Protein AF-A0A379GI94-F1 (afdb_monomer)

Nearest PDB structures (foldseek):
  1u2w-assembly2_D  TM=7.176E-01  e=4.392E-02  Staphylococcus aureus
  3f72-assembly2_D  TM=7.168E-01  e=1.326E-01  Staphylococcus aureus
  3e6m-assembly3_F  TM=5.952E-01  e=9.449E-01  Ruegeria pomeroyi
  3e6m-assembly3_E  TM=6.388E-01  e=1.284E+00  Ruegeria pomeroyi
  3e6m-assembly2_C  TM=6.132E-01  e=1.284E+00  Ruegeria pomeroyi

Foldseek 3Di:
DDPVVVVVVVVVVVVVVVVLVCQLPVDQLSVQLVVVVVVVDDDDLCNSCVSSVHDSVVSVVSVVSNVD

Solvent-accessible surface area (backbone atoms only — not comparable to full-atom values): 3903 Å² total; per-residue (Å²): 136,67,75,68,64,57,51,58,56,51,46,55,48,52,55,48,50,52,49,50,54,48,64,41,47,75,41,73,49,44,44,41,40,50,57,56,49,72,71,72,57,94,75,52,58,60,59,41,7,63,73,36,75,51,52,44,73,57,38,52,56,48,51,60,48,64,75,109

pLDDT: mean 86.77, std 15.47, range [47.91, 97.38]

Organism: Proteus mirabilis (NCBI:txid584)

Structure (mmCIF, N/CA/C/O backbone):
data_AF-A0A379GI94-F1
#
_entry.id   AF-A0A379GI94-F1
#
loop_
_atom_site.group_PDB
_atom_site.id
_atom_site.type_symbol
_atom_site.label_atom_id
_atom_site.label_alt_id
_atom_site.label_comp_id
_atom_site.label_asym_id
_atom_site.label_entity_id
_atom_site.label_seq_id
_atom_site.pdbx_PDB_ins_code
_atom_site.Cartn_x
_atom_site.Cartn_y
_atom_site.Cartn_z
_atom_site.occupancy
_atom_site.B_iso_or_equiv
_atom_site.auth_seq_id
_atom_site.auth_comp_id
_atom_site.auth_asym_id
_atom_site.auth_atom_id
_atom_site.pdbx_PDB_model_num
ATOM 1 N N . MET A 1 1 ? -19.926 31.431 -27.331 1.00 49.59 1 MET A N 1
ATOM 2 C CA . MET A 1 1 ? -19.558 30.306 -26.447 1.00 49.59 1 MET A CA 1
ATOM 3 C C . MET A 1 1 ? -18.685 29.365 -27.268 1.00 49.59 1 MET A C 1
ATOM 5 O O . MET A 1 1 ? -19.217 28.651 -28.106 1.00 49.59 1 MET A O 1
ATOM 9 N N . ASN A 1 2 ? -17.355 29.459 -27.164 1.00 47.91 2 ASN A N 1
ATOM 10 C CA . ASN A 1 2 ? -16.466 28.665 -28.020 1.00 47.91 2 ASN A CA 1
ATOM 11 C C . ASN A 1 2 ? -16.154 27.325 -27.353 1.00 47.91 2 ASN A C 1
ATOM 13 O O . ASN A 1 2 ? -15.390 27.274 -26.391 1.00 47.91 2 ASN A O 1
ATOM 17 N N . ASN A 1 3 ? -16.698 26.252 -27.932 1.00 55.75 3 ASN A N 1
ATOM 18 C CA . ASN A 1 3 ? -16.503 24.847 -27.544 1.00 55.75 3 ASN A CA 1
ATOM 19 C C . ASN A 1 3 ? -15.031 24.372 -27.583 1.00 55.75 3 ASN A C 1
ATOM 21 O O . ASN A 1 3 ? -14.730 23.248 -27.199 1.00 55.75 3 ASN A O 1
ATOM 25 N N . TYR A 1 4 ? -14.108 25.223 -28.043 1.00 52.03 4 TYR A N 1
ATOM 26 C CA . TYR A 1 4 ? -12.669 24.964 -28.050 1.00 52.03 4 TYR A CA 1
ATOM 27 C C . TYR A 1 4 ? -11.997 25.241 -26.701 1.00 52.03 4 TYR A C 1
ATOM 29 O O . TYR A 1 4 ? -10.975 24.632 -26.419 1.00 52.03 4 TYR A O 1
ATOM 37 N N . LYS A 1 5 ? -12.559 26.128 -25.861 1.00 50.03 5 LYS A N 1
ATOM 38 C CA . LYS A 1 5 ? -11.958 26.482 -24.562 1.00 50.03 5 LYS A CA 1
ATOM 39 C C . LYS A 1 5 ? -12.239 25.429 -23.484 1.00 50.03 5 LYS A C 1
ATOM 41 O O . LYS A 1 5 ? -11.414 25.217 -22.612 1.00 50.03 5 LYS A O 1
ATOM 46 N N . THR A 1 6 ? -13.370 24.731 -23.587 1.00 54.12 6 THR A N 1
ATOM 47 C CA . THR A 1 6 ? -13.741 23.632 -22.686 1.00 54.12 6 THR A CA 1
ATOM 48 C C . THR A 1 6 ? -12.997 22.336 -23.006 1.00 54.12 6 THR A C 1
ATOM 50 O O . THR A 1 6 ? -12.637 21.614 -22.089 1.00 54.12 6 THR A O 1
ATOM 53 N N . LYS A 1 7 ? -12.705 22.031 -24.276 1.00 52.31 7 LYS A N 1
ATOM 54 C CA . LYS A 1 7 ? -12.046 20.764 -24.635 1.00 52.31 7 LYS A CA 1
ATOM 55 C C . LYS A 1 7 ? -10.592 20.672 -24.150 1.00 52.31 7 LYS A C 1
ATOM 57 O O . LYS A 1 7 ? -10.196 19.628 -23.660 1.00 52.31 7 LYS A O 1
ATOM 62 N N . THR A 1 8 ? -9.810 21.748 -24.229 1.00 54.81 8 THR A N 1
ATOM 63 C CA . THR A 1 8 ? -8.408 21.764 -23.764 1.00 54.81 8 THR A CA 1
ATOM 64 C C . THR A 1 8 ? -8.266 21.798 -22.242 1.00 54.81 8 THR A C 1
ATOM 66 O O . THR A 1 8 ? -7.313 21.240 -21.715 1.00 54.81 8 THR A O 1
ATOM 69 N N . GLU A 1 9 ? -9.210 22.413 -21.529 1.00 57.16 9 GLU A N 1
ATOM 70 C CA . GLU A 1 9 ? -9.208 22.486 -20.060 1.00 57.16 9 GLU A CA 1
ATOM 71 C C . GLU A 1 9 ? -9.688 21.161 -19.425 1.00 57.16 9 GLU A C 1
ATOM 73 O O . GLU A 1 9 ? -9.140 20.716 -18.418 1.00 57.16 9 GLU A O 1
ATOM 78 N N . TYR A 1 10 ? -10.645 20.471 -20.062 1.00 57.00 10 TYR A N 1
ATOM 79 C CA . TYR A 1 10 ? -11.041 19.105 -19.687 1.00 57.00 10 TYR A CA 1
ATOM 80 C C . TYR A 1 10 ? -10.002 18.057 -20.096 1.00 57.00 10 TYR A C 1
ATOM 82 O O . TYR A 1 10 ? -9.760 17.132 -19.327 1.00 57.00 10 TYR A O 1
ATOM 90 N N . GLU A 1 11 ? -9.368 18.242 -21.260 1.00 57.19 11 GLU A N 1
ATOM 91 C CA . GLU A 1 11 ? -8.153 17.533 -21.685 1.00 57.19 11 GLU A CA 1
ATOM 92 C C . GLU A 1 11 ? -7.167 17.410 -20.526 1.00 57.19 11 GLU A C 1
ATOM 94 O O . GLU A 1 11 ? -6.979 16.369 -19.887 1.00 57.19 11 GLU A O 1
ATOM 99 N N . HIS A 1 12 ? -6.659 18.589 -20.169 1.00 66.19 12 HIS A N 1
ATOM 100 C CA . HIS A 1 12 ? -5.570 18.752 -19.222 1.00 66.19 12 HIS A CA 1
ATOM 101 C C . HIS A 1 12 ? -5.911 18.242 -17.819 1.00 66.19 12 HIS A C 1
ATOM 103 O O . HIS A 1 12 ? -5.012 17.868 -17.068 1.00 66.19 12 HIS A O 1
ATOM 109 N N . THR A 1 13 ? -7.193 18.213 -17.439 1.00 84.50 13 THR A N 1
ATOM 110 C CA . THR A 1 13 ? -7.636 17.681 -16.142 1.00 84.50 13 THR A CA 1
ATOM 111 C C . THR A 1 13 ? -7.779 16.162 -16.152 1.00 84.50 13 THR A C 1
ATOM 113 O O . THR A 1 13 ? -7.363 15.535 -15.179 1.00 84.50 13 THR A O 1
ATOM 116 N N . LEU A 1 14 ? -8.285 15.549 -17.230 1.00 88.88 14 LEU A N 1
ATOM 117 C CA . LEU A 1 14 ? -8.347 14.089 -17.341 1.00 88.88 14 LEU A CA 1
ATOM 118 C C . LEU A 1 14 ? -6.945 13.487 -17.446 1.00 88.88 14 LEU A C 1
ATOM 120 O O . LEU A 1 14 ? -6.625 12.544 -16.727 1.00 88.88 14 LEU A O 1
ATOM 124 N N . GLU A 1 15 ? -6.092 14.058 -18.291 1.00 89.56 15 GLU A N 1
ATOM 125 C CA . GLU A 1 15 ? -4.702 13.623 -18.449 1.00 89.56 15 GLU A CA 1
ATOM 126 C C . GLU A 1 15 ? -3.927 13.775 -17.134 1.00 89.56 15 GLU A C 1
ATOM 128 O O . GLU A 1 15 ? -3.202 12.862 -16.740 1.00 89.56 15 GLU A O 1
ATOM 133 N N . SER A 1 16 ? -4.142 14.877 -16.401 1.00 90.12 16 SER A N 1
ATOM 134 C CA . SER A 1 16 ? -3.548 15.077 -15.071 1.00 90.12 16 SER A CA 1
ATOM 135 C C . SER A 1 16 ? -4.089 14.094 -14.032 1.00 90.12 16 SER A C 1
ATOM 137 O O . SER A 1 16 ? -3.318 13.597 -13.217 1.00 90.12 16 SER A O 1
ATOM 139 N N . ALA A 1 17 ? -5.385 13.772 -14.061 1.00 90.88 17 ALA A N 1
ATOM 140 C CA . ALA A 1 17 ? -5.978 12.785 -13.162 1.00 90.88 17 ALA A CA 1
ATOM 141 C C . ALA A 1 17 ? -5.424 11.378 -13.431 1.00 90.88 17 ALA A C 1
ATOM 143 O O . ALA A 1 17 ? -5.025 10.678 -12.501 1.00 90.88 17 ALA A O 1
ATOM 144 N N . ILE A 1 18 ? -5.330 10.982 -14.703 1.00 92.62 18 ILE A N 1
ATOM 145 C CA . ILE A 1 18 ? -4.711 9.716 -15.108 1.00 92.62 18 ILE A CA 1
ATOM 146 C C . ILE A 1 18 ? -3.235 9.695 -14.697 1.00 92.62 18 ILE A C 1
ATOM 148 O O . ILE A 1 18 ? -2.768 8.689 -14.163 1.00 92.62 18 ILE A O 1
ATOM 152 N N . ALA A 1 19 ? -2.504 10.796 -14.887 1.00 92.69 19 ALA A N 1
ATOM 153 C CA . ALA A 1 19 ? -1.113 10.906 -14.463 1.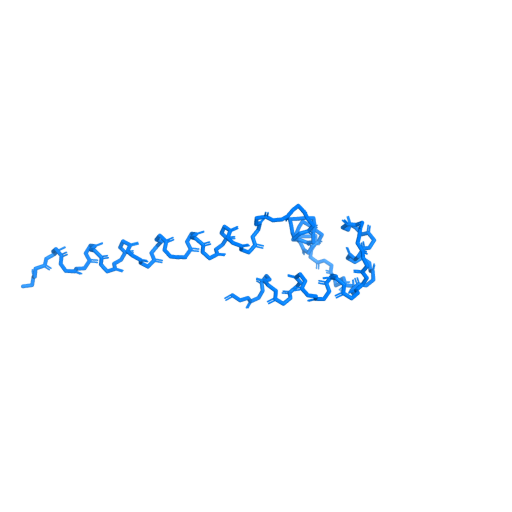00 92.69 19 ALA A CA 1
ATOM 154 C C . ALA A 1 19 ? -0.959 10.790 -12.938 1.00 92.69 19 ALA A C 1
ATOM 156 O O . ALA A 1 19 ? -0.046 10.105 -12.479 1.00 92.69 19 ALA A O 1
ATOM 157 N N . ALA A 1 20 ? -1.859 11.394 -12.155 1.00 91.69 20 ALA A N 1
ATOM 158 C C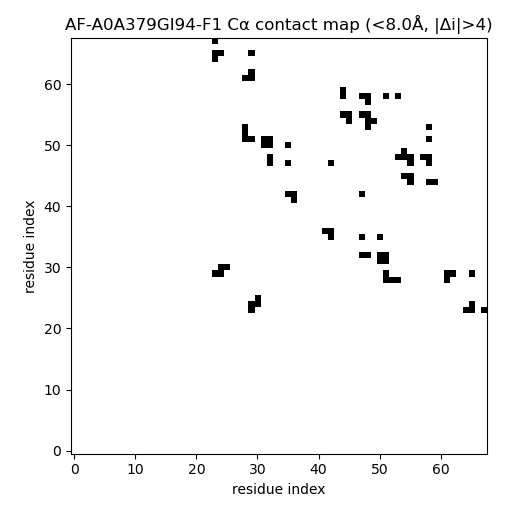A . ALA A 1 20 ? -1.870 11.288 -10.696 1.00 91.69 20 ALA A CA 1
ATOM 159 C C . ALA A 1 20 ? -2.115 9.843 -10.238 1.00 91.69 20 ALA A C 1
ATOM 161 O O . ALA A 1 20 ? -1.339 9.310 -9.446 1.00 91.69 20 ALA A O 1
ATOM 162 N N . VAL A 1 21 ? -3.117 9.167 -10.813 1.00 93.19 21 VAL A N 1
ATOM 163 C CA . VAL A 1 21 ? -3.371 7.739 -10.555 1.00 93.19 21 VAL A CA 1
ATOM 164 C C . VAL A 1 21 ? -2.152 6.900 -10.936 1.00 93.19 21 VAL A C 1
ATOM 166 O O . VAL A 1 21 ? -1.695 6.079 -10.143 1.00 93.19 21 VAL A O 1
ATOM 169 N N . GLY A 1 22 ? -1.582 7.136 -12.121 1.00 94.44 22 GLY A N 1
ATOM 170 C CA . GLY A 1 22 ? -0.379 6.457 -12.594 1.00 94.44 22 GLY A CA 1
ATOM 171 C C . GLY A 1 22 ? 0.794 6.625 -11.629 1.00 94.44 22 GLY A C 1
ATOM 172 O O . GLY A 1 22 ? 1.413 5.639 -11.231 1.00 94.44 22 GLY A O 1
ATOM 173 N N . ALA A 1 23 ? 1.062 7.851 -11.178 1.00 93.94 23 ALA A N 1
ATOM 174 C CA . ALA A 1 23 ? 2.099 8.141 -10.194 1.00 93.94 23 ALA A CA 1
ATOM 175 C C . ALA A 1 23 ? 1.839 7.416 -8.860 1.00 93.94 23 ALA A C 1
ATOM 177 O O . ALA A 1 23 ? 2.749 6.790 -8.300 1.00 93.94 23 ALA A O 1
ATOM 178 N N . ALA A 1 24 ? 0.590 7.419 -8.389 1.00 94.00 24 ALA A N 1
ATOM 179 C CA . ALA A 1 24 ? 0.179 6.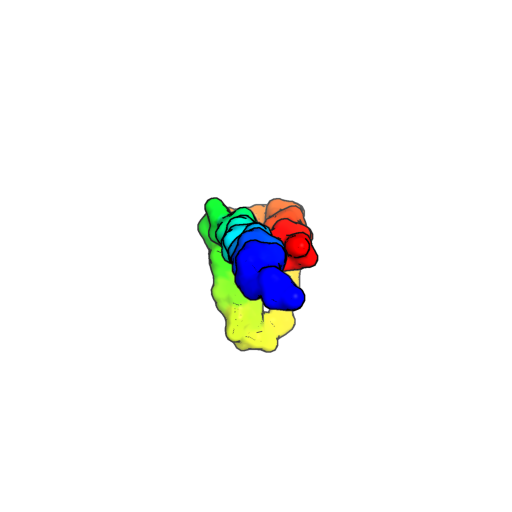738 -7.168 1.00 94.00 24 ALA A CA 1
ATOM 180 C C . ALA A 1 24 ? 0.361 5.210 -7.241 1.00 94.00 24 ALA A C 1
ATOM 182 O O . ALA A 1 24 ? 0.645 4.600 -6.214 1.00 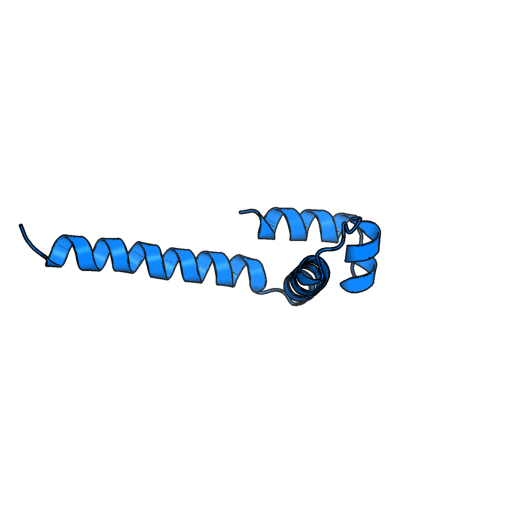94.00 24 ALA A O 1
ATOM 183 N N . ILE A 1 25 ? 0.310 4.578 -8.421 1.00 95.19 25 ILE A N 1
ATOM 184 C CA . ILE A 1 25 ? 0.441 3.110 -8.569 1.00 95.19 25 ILE A CA 1
ATOM 185 C C . ILE A 1 25 ? 1.740 2.632 -9.238 1.00 95.19 25 ILE A C 1
ATOM 187 O O . ILE A 1 25 ? 1.955 1.429 -9.332 1.00 95.19 25 ILE A O 1
ATOM 191 N N . ALA A 1 26 ? 2.637 3.530 -9.657 1.00 95.25 26 ALA A N 1
ATOM 192 C CA . ALA A 1 26 ? 3.879 3.203 -10.383 1.00 95.25 26 ALA A CA 1
ATOM 193 C C . ALA A 1 26 ? 4.920 2.344 -9.616 1.00 95.25 26 ALA A C 1
ATOM 195 O O . ALA A 1 26 ? 6.043 2.173 -10.080 1.00 95.25 26 ALA A O 1
ATOM 196 N N . ASP A 1 27 ? 4.586 1.823 -8.437 1.00 96.19 27 ASP A N 1
ATOM 197 C CA . ASP A 1 27 ? 5.444 0.974 -7.613 1.00 96.19 27 ASP A CA 1
ATOM 198 C C . ASP A 1 27 ? 4.697 -0.300 -7.230 1.00 96.19 27 ASP A C 1
ATOM 200 O O . ASP A 1 27 ? 3.557 -0.249 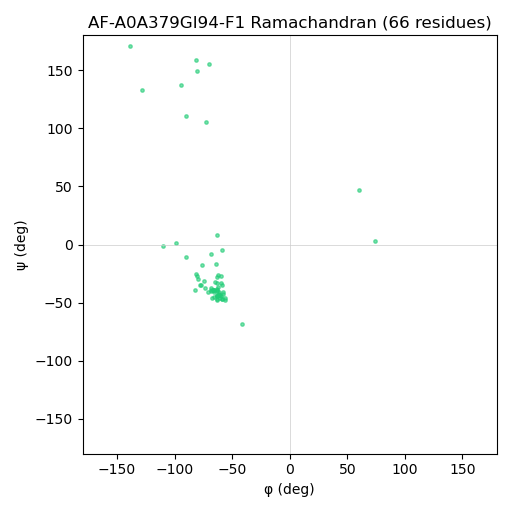-6.759 1.00 96.19 27 ASP A O 1
ATOM 204 N N . ILE A 1 28 ? 5.363 -1.443 -7.388 1.00 96.50 28 ILE A N 1
ATOM 205 C CA . ILE A 1 28 ? 4.756 -2.755 -7.159 1.00 96.50 28 ILE A CA 1
ATOM 206 C C . ILE A 1 28 ? 4.242 -2.929 -5.723 1.00 96.50 28 ILE A C 1
ATOM 208 O O . ILE A 1 28 ? 3.208 -3.563 -5.514 1.00 96.50 28 ILE A O 1
ATOM 212 N N . SER A 1 29 ? 4.902 -2.328 -4.730 1.00 97.25 29 SER A N 1
ATOM 213 C CA . SER A 1 29 ? 4.492 -2.405 -3.324 1.00 97.25 29 SER A CA 1
ATOM 214 C C . SER A 1 29 ? 3.184 -1.646 -3.098 1.00 97.25 29 SER A C 1
ATOM 216 O O . SER A 1 29 ? 2.319 -2.126 -2.369 1.00 97.25 29 SER A O 1
ATOM 218 N N . ARG A 1 30 ? 2.981 -0.502 -3.772 1.00 97.00 30 ARG A N 1
ATOM 219 C CA . ARG A 1 30 ? 1.713 0.256 -3.710 1.00 97.00 30 ARG A CA 1
ATOM 220 C C . ARG A 1 30 ? 0.556 -0.513 -4.333 1.00 97.00 30 ARG A C 1
ATOM 222 O O . ARG A 1 30 ? -0.533 -0.516 -3.769 1.00 97.00 30 ARG A O 1
ATOM 229 N N . VAL A 1 31 ? 0.804 -1.215 -5.439 1.00 96.94 31 VAL A N 1
ATOM 230 C CA . VAL A 1 31 ? -0.202 -2.087 -6.062 1.00 96.94 31 VAL A CA 1
ATOM 231 C C . VAL A 1 31 ? -0.588 -3.233 -5.123 1.00 96.94 31 VAL A C 1
ATOM 233 O O . VAL A 1 31 ? -1.774 -3.477 -4.929 1.00 96.94 31 VAL A O 1
ATOM 236 N N . LYS A 1 32 ? 0.381 -3.894 -4.471 1.00 96.94 32 LYS A N 1
ATOM 237 C CA . LYS A 1 32 ? 0.098 -4.949 -3.478 1.00 96.94 32 LYS A CA 1
ATOM 238 C C . LYS A 1 32 ? -0.732 -4.433 -2.297 1.00 96.94 32 LYS A C 1
ATOM 240 O O . LYS A 1 32 ? -1.698 -5.086 -1.909 1.00 96.94 32 LYS A O 1
ATOM 245 N N . ILE A 1 33 ? -0.382 -3.261 -1.759 1.00 96.56 33 ILE A N 1
ATOM 246 C CA . ILE A 1 33 ? -1.147 -2.599 -0.690 1.00 96.56 33 ILE A CA 1
ATOM 247 C C . ILE A 1 33 ? -2.585 -2.333 -1.150 1.00 96.56 33 ILE A C 1
ATOM 249 O O . ILE A 1 33 ? -3.522 -2.659 -0.427 1.00 96.56 33 ILE A O 1
ATOM 253 N N . LEU A 1 34 ? -2.772 -1.790 -2.357 1.00 95.75 34 LEU A N 1
ATOM 254 C CA . LEU A 1 34 ? -4.099 -1.520 -2.907 1.00 95.75 34 LEU A CA 1
ATOM 255 C C . LEU A 1 34 ? -4.926 -2.806 -3.048 1.00 95.75 34 LEU A C 1
ATOM 257 O O . LEU A 1 34 ? -6.067 -2.841 -2.595 1.00 95.75 34 LEU A O 1
ATOM 261 N N . CYS A 1 35 ? -4.340 -3.879 -3.589 1.00 95.19 35 CYS A N 1
ATOM 262 C CA . CYS A 1 35 ? -4.999 -5.182 -3.690 1.00 95.19 35 CYS A CA 1
ATOM 263 C C . CYS A 1 35 ? -5.431 -5.727 -2.320 1.00 95.19 35 CYS A C 1
ATOM 265 O O . CYS A 1 35 ? -6.533 -6.255 -2.202 1.00 95.19 35 CYS A O 1
ATOM 267 N N . ALA A 1 36 ? -4.601 -5.580 -1.281 1.00 95.31 36 ALA A N 1
ATOM 268 C CA . ALA A 1 36 ? -4.965 -5.991 0.075 1.00 95.31 36 ALA A CA 1
ATOM 269 C C . ALA A 1 36 ? -6.163 -5.184 0.606 1.00 95.31 36 ALA A C 1
ATOM 271 O O . ALA A 1 36 ? -7.111 -5.756 1.142 1.00 95.31 36 ALA A O 1
ATOM 272 N N . LEU A 1 37 ? -6.171 -3.864 0.405 1.00 94.44 37 LEU A N 1
ATOM 273 C CA . LEU A 1 37 ? -7.269 -2.991 0.836 1.00 94.44 37 LEU A CA 1
ATOM 274 C C . LEU A 1 37 ? -8.592 -3.280 0.108 1.00 94.44 37 LEU A C 1
ATOM 276 O O . LEU A 1 37 ? -9.657 -3.143 0.708 1.00 94.44 37 LEU A O 1
ATOM 280 N N . MET A 1 38 ? -8.540 -3.714 -1.155 1.00 94.31 38 MET A N 1
ATOM 281 C CA . MET A 1 38 ? -9.728 -4.085 -1.937 1.00 94.31 38 MET A CA 1
ATOM 282 C C . MET A 1 38 ? -10.484 -5.298 -1.371 1.00 94.31 38 MET A C 1
ATOM 284 O O . MET A 1 38 ? -11.656 -5.471 -1.692 1.00 94.31 38 MET A O 1
ATOM 288 N N . ASP A 1 39 ? -9.859 -6.089 -0.493 1.00 90.88 39 ASP A N 1
ATOM 289 C CA . ASP A 1 39 ? -10.514 -7.173 0.258 1.00 90.88 39 ASP A CA 1
ATOM 290 C C . ASP A 1 39 ? -11.531 -6.641 1.300 1.00 90.88 39 ASP A C 1
ATOM 292 O O . ASP A 1 39 ? -12.263 -7.403 1.923 1.00 90.88 39 ASP A O 1
ATOM 296 N N . GLY A 1 40 ? -11.590 -5.319 1.525 1.00 91.50 40 GLY A N 1
ATOM 297 C CA . GLY A 1 40 ? -12.590 -4.665 2.383 1.00 91.50 40 GLY A CA 1
ATOM 298 C C . GLY A 1 40 ? -12.372 -4.857 3.888 1.00 91.50 40 GLY A C 1
ATOM 299 O O . GLY A 1 40 ? -13.167 -4.390 4.704 1.00 91.50 40 GLY A O 1
ATOM 300 N N . ARG A 1 41 ? -11.286 -5.531 4.274 1.00 93.38 41 ARG A N 1
ATOM 301 C CA . ARG A 1 41 ? -10.885 -5.727 5.669 1.00 93.38 41 ARG A CA 1
ATOM 302 C C . ARG A 1 41 ? -10.176 -4.489 6.211 1.00 93.38 41 ARG A C 1
ATOM 304 O O . ARG A 1 41 ? -9.469 -3.788 5.491 1.00 93.38 41 ARG A O 1
ATOM 311 N N . ALA A 1 42 ? -10.315 -4.254 7.513 1.00 92.88 42 ALA A N 1
ATOM 312 C CA . ALA A 1 42 ? -9.480 -3.286 8.211 1.00 92.88 42 ALA A CA 1
ATOM 313 C C . ALA A 1 42 ? -8.071 -3.872 8.367 1.00 92.88 42 ALA A C 1
ATOM 315 O O . ALA A 1 42 ? -7.863 -4.777 9.172 1.00 92.88 42 ALA A O 1
ATOM 316 N N . TRP A 1 43 ? -7.127 -3.371 7.576 1.00 94.75 43 TRP A N 1
ATOM 317 C CA . TRP A 1 43 ? -5.728 -3.778 7.635 1.00 94.75 43 TRP A CA 1
ATOM 318 C C . TRP A 1 43 ? -4.916 -2.848 8.533 1.00 94.75 43 TRP A C 1
ATOM 320 O O . TRP A 1 43 ? -5.020 -1.623 8.443 1.00 94.75 43 TRP A O 1
ATOM 330 N N . THR A 1 44 ? -4.049 -3.424 9.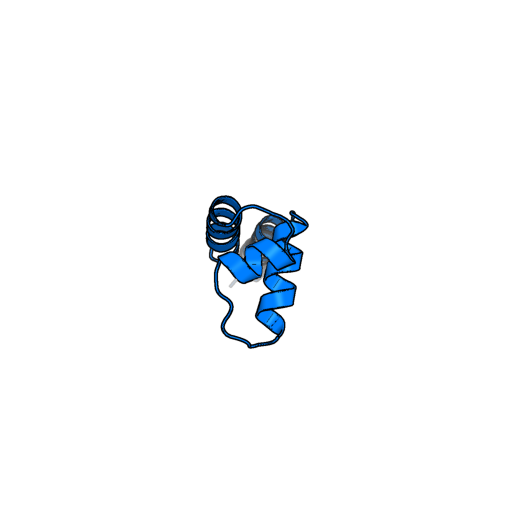359 1.00 93.38 44 THR A N 1
ATOM 331 C CA . THR A 1 44 ? -3.013 -2.668 10.068 1.00 93.38 44 THR A CA 1
ATOM 332 C C . THR A 1 44 ? -1.807 -2.405 9.163 1.00 93.38 44 THR A C 1
ATOM 334 O O . THR A 1 44 ? -1.554 -3.122 8.193 1.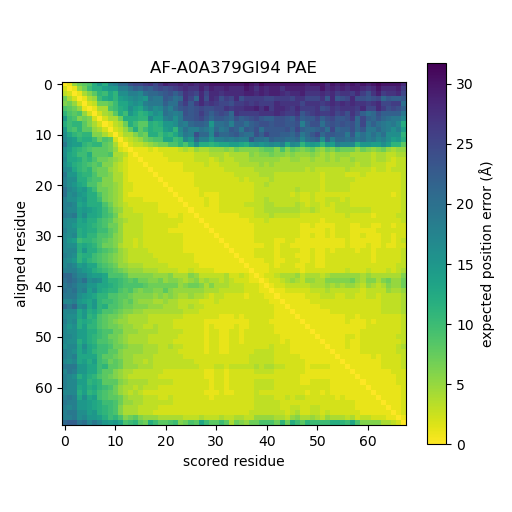00 93.38 44 THR A O 1
ATOM 337 N N . ALA A 1 45 ? -1.001 -1.392 9.502 1.00 90.31 45 ALA A N 1
ATOM 338 C CA . ALA A 1 45 ? 0.217 -1.072 8.752 1.00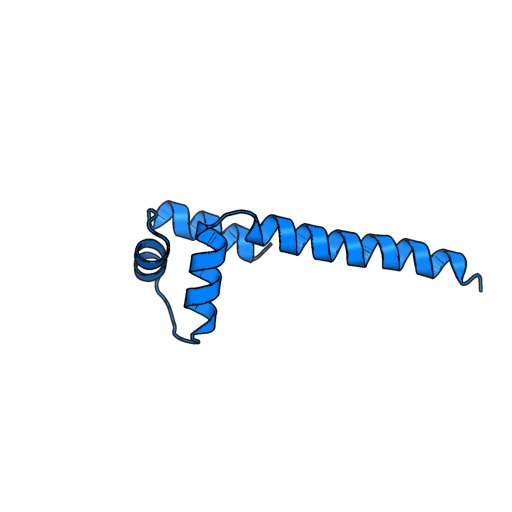 90.31 45 ALA A CA 1
ATOM 339 C C . ALA A 1 45 ? 1.215 -2.245 8.707 1.00 90.31 45 ALA A C 1
ATOM 341 O O . ALA A 1 45 ? 1.881 -2.440 7.695 1.00 90.31 45 ALA A O 1
ATOM 342 N N . THR A 1 46 ? 1.300 -3.043 9.775 1.00 94.56 46 THR A N 1
ATOM 343 C CA . THR A 1 46 ? 2.172 -4.226 9.839 1.00 94.56 46 THR A CA 1
ATOM 344 C C . THR A 1 46 ? 1.672 -5.356 8.944 1.00 94.56 46 THR A C 1
ATOM 346 O O . THR A 1 46 ? 2.463 -5.992 8.257 1.00 94.56 46 THR A O 1
ATOM 349 N N . GLU A 1 47 ? 0.365 -5.610 8.901 1.00 96.56 47 GLU A N 1
ATOM 350 C CA . GLU A 1 47 ? -0.175 -6.642 8.010 1.00 96.56 47 GLU A CA 1
ATOM 351 C C . GLU A 1 47 ? -0.009 -6.250 6.534 1.00 96.56 47 GLU A C 1
ATOM 353 O O . GLU A 1 47 ? 0.376 -7.084 5.714 1.00 96.56 47 GLU A O 1
ATOM 358 N N . LEU A 1 48 ? -0.204 -4.968 6.199 1.00 97.00 48 LEU A N 1
ATOM 359 C CA . LEU A 1 48 ? 0.080 -4.448 4.857 1.00 97.00 48 LEU A CA 1
ATOM 360 C C . LEU A 1 48 ? 1.563 -4.554 4.499 1.00 97.00 48 LEU A C 1
ATOM 362 O O . LEU A 1 48 ? 1.894 -4.872 3.358 1.00 97.00 48 LEU A O 1
ATOM 366 N N . SER A 1 49 ? 2.456 -4.317 5.461 1.00 97.38 49 SER A N 1
ATOM 367 C CA . SER A 1 49 ? 3.895 -4.410 5.226 1.00 97.38 49 SER A CA 1
ATOM 368 C C . SER A 1 49 ? 4.323 -5.842 4.917 1.00 97.38 49 SER A C 1
ATOM 370 O O . SER A 1 49 ? 5.117 -6.064 4.006 1.00 97.38 49 SER A O 1
ATOM 372 N N . ILE A 1 50 ? 3.734 -6.819 5.615 1.00 97.19 50 ILE A N 1
ATOM 373 C CA . ILE A 1 50 ? 3.921 -8.247 5.334 1.00 97.19 50 ILE A CA 1
ATOM 374 C C . ILE A 1 50 ? 3.382 -8.595 3.940 1.00 97.19 50 ILE A C 1
ATOM 376 O O . ILE A 1 50 ? 4.079 -9.240 3.162 1.00 97.19 50 ILE A O 1
ATOM 380 N N . ALA A 1 51 ? 2.176 -8.138 3.589 1.00 95.31 51 ALA A N 1
ATOM 381 C CA . ALA A 1 51 ? 1.579 -8.409 2.278 1.00 95.31 51 ALA A CA 1
ATOM 382 C C . ALA A 1 51 ? 2.385 -7.801 1.112 1.00 95.31 51 ALA A C 1
ATOM 384 O O . ALA A 1 51 ? 2.435 -8.364 0.015 1.00 95.31 51 ALA A O 1
ATOM 385 N N . ALA A 1 52 ? 3.020 -6.651 1.340 1.00 96.50 52 ALA A N 1
ATOM 386 C CA . ALA A 1 52 ? 3.808 -5.942 0.340 1.00 96.50 52 ALA A CA 1
ATOM 387 C C . ALA A 1 52 ? 5.296 -6.338 0.305 1.00 96.50 52 ALA A C 1
ATOM 389 O O . ALA A 1 52 ? 5.964 -6.006 -0.676 1.00 96.50 52 ALA A O 1
ATOM 390 N N . ASP A 1 53 ? 5.775 -7.096 1.297 1.00 97.00 53 ASP A N 1
ATOM 391 C CA . ASP A 1 53 ? 7.185 -7.463 1.507 1.00 97.00 53 ASP A CA 1
ATOM 392 C C . ASP A 1 53 ? 8.107 -6.242 1.701 1.00 97.00 53 ASP A C 1
ATOM 394 O O . ASP A 1 53 ? 9.156 -6.095 1.078 1.00 97.00 53 ASP A O 1
ATOM 398 N N . ILE A 1 54 ? 7.672 -5.309 2.553 1.00 97.31 54 ILE A N 1
ATOM 399 C CA . ILE A 1 54 ? 8.410 -4.090 2.911 1.00 97.31 54 ILE A CA 1
ATOM 400 C C . ILE A 1 54 ? 8.294 -3.811 4.413 1.00 97.31 54 ILE A C 1
ATOM 402 O O . ILE A 1 54 ? 7.510 -4.430 5.129 1.00 97.31 54 ILE A O 1
ATOM 406 N N . SER A 1 55 ? 9.066 -2.849 4.920 1.00 96.81 55 SER A N 1
ATOM 407 C CA . SER A 1 55 ? 8.956 -2.443 6.324 1.00 96.81 55 SER A CA 1
ATOM 408 C C . SER A 1 55 ? 7.646 -1.689 6.607 1.00 96.81 55 SER A C 1
ATOM 410 O O . SER A 1 55 ? 7.071 -1.042 5.723 1.00 96.81 55 SER A O 1
ATOM 412 N N . ALA A 1 56 ? 7.186 -1.709 7.861 1.00 94.62 56 ALA A N 1
ATOM 413 C CA . ALA A 1 56 ? 6.001 -0.955 8.278 1.00 94.62 56 ALA A CA 1
ATOM 414 C C . ALA A 1 56 ? 6.179 0.568 8.110 1.00 94.62 56 ALA A C 1
ATOM 416 O O . ALA A 1 56 ? 5.246 1.255 7.699 1.00 94.62 56 ALA A O 1
ATOM 417 N N . SER A 1 57 ? 7.383 1.108 8.348 1.00 94.00 57 SER A N 1
ATOM 418 C CA . SER A 1 57 ? 7.659 2.538 8.139 1.00 94.00 57 SER A CA 1
ATOM 419 C C . SER A 1 57 ? 7.625 2.918 6.655 1.00 94.00 57 SER A C 1
ATOM 421 O O . SER A 1 57 ? 7.065 3.955 6.293 1.00 94.00 57 SER A O 1
ATOM 423 N N . THR A 1 58 ? 8.145 2.051 5.780 1.00 95.44 58 THR A N 1
ATOM 424 C CA . THR A 1 58 ? 8.037 2.199 4.322 1.00 95.44 58 THR A CA 1
ATOM 425 C C . THR A 1 58 ? 6.572 2.134 3.884 1.00 95.44 58 THR A C 1
ATOM 427 O O . THR A 1 58 ? 6.125 2.988 3.121 1.00 95.44 58 THR A O 1
ATOM 430 N N . THR A 1 59 ? 5.792 1.198 4.433 1.00 96.75 5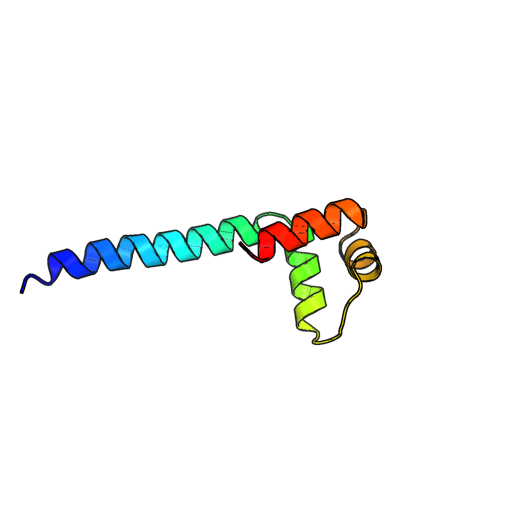9 THR A N 1
ATOM 431 C CA . THR A 1 59 ? 4.353 1.037 4.151 1.00 96.75 59 THR A CA 1
ATOM 432 C C . THR A 1 59 ? 3.565 2.311 4.438 1.00 96.75 59 THR A C 1
ATOM 434 O O . THR A 1 59 ? 2.809 2.760 3.580 1.00 96.75 59 THR A O 1
ATOM 437 N N . SER A 1 60 ? 3.793 2.957 5.586 1.00 94.38 60 SER A N 1
ATOM 438 C CA . SER A 1 60 ? 3.155 4.241 5.909 1.00 94.38 60 SER A CA 1
ATOM 439 C C . SER A 1 60 ? 3.467 5.324 4.871 1.00 94.38 60 SER A C 1
ATOM 441 O O . SER A 1 60 ? 2.561 6.028 4.432 1.00 94.38 60 SER A O 1
ATOM 443 N N . SER A 1 61 ? 4.721 5.421 4.409 1.00 94.75 61 SER A N 1
ATOM 444 C CA . SER A 1 61 ? 5.095 6.359 3.337 1.00 94.75 61 SER A CA 1
ATOM 445 C C . SER A 1 61 ? 4.388 6.045 2.012 1.00 94.75 61 SER A C 1
ATOM 447 O O . SER A 1 61 ? 3.963 6.958 1.302 1.00 94.75 61 SER A O 1
ATOM 449 N N . HIS A 1 62 ? 4.231 4.762 1.678 1.00 94.94 62 HIS A N 1
ATOM 450 C CA . HIS A 1 62 ? 3.484 4.333 0.497 1.00 94.94 62 HIS A CA 1
ATOM 451 C C . HIS A 1 62 ? 1.989 4.661 0.600 1.00 94.94 62 HIS A C 1
ATOM 453 O O . HIS A 1 62 ? 1.426 5.146 -0.380 1.00 94.94 62 HIS A O 1
ATOM 459 N N . LEU A 1 63 ? 1.364 4.484 1.768 1.00 93.31 63 LEU A N 1
ATOM 460 C CA . LEU A 1 63 ? -0.028 4.883 2.007 1.00 93.31 63 LEU A CA 1
ATOM 461 C C . LEU A 1 63 ? -0.221 6.391 1.846 1.00 93.31 63 LEU A C 1
ATOM 463 O O . LEU A 1 63 ? -1.149 6.817 1.167 1.00 93.31 63 LEU A O 1
ATOM 467 N N . SER A 1 64 ? 0.689 7.208 2.383 1.00 92.69 64 SER A N 1
ATOM 468 C CA . SER A 1 64 ? 0.624 8.663 2.200 1.00 92.69 64 SER A CA 1
ATOM 469 C C . SER A 1 64 ? 0.692 9.089 0.732 1.00 92.69 64 SER A C 1
ATOM 471 O O . SER A 1 64 ? 0.168 10.143 0.398 1.00 92.69 64 SER A O 1
ATOM 473 N N . LYS A 1 65 ? 1.329 8.302 -0.145 1.00 91.94 65 LYS A N 1
ATOM 474 C CA . LYS A 1 65 ? 1.371 8.559 -1.596 1.00 91.94 65 LYS A CA 1
ATOM 475 C C . LYS A 1 65 ? 0.105 8.108 -2.323 1.00 91.94 65 LYS A C 1
ATOM 477 O O . LYS A 1 65 ? -0.200 8.659 -3.366 1.00 91.94 65 LYS A O 1
ATOM 482 N N . LEU A 1 66 ? -0.606 7.113 -1.795 1.00 91.56 66 LEU A N 1
ATOM 483 C CA . LEU A 1 66 ? -1.884 6.649 -2.348 1.00 91.56 66 LEU A CA 1
ATOM 484 C C . LEU A 1 66 ? -3.054 7.595 -2.025 1.00 91.56 66 LEU A C 1
ATOM 486 O O . LEU A 1 66 ? -4.095 7.498 -2.661 1.00 91.56 66 LEU A O 1
ATOM 490 N N . LEU A 1 67 ? -2.893 8.474 -1.031 1.00 86.75 67 LEU A N 1
ATOM 491 C CA . LEU A 1 67 ? -3.909 9.435 -0.579 1.00 86.75 67 LEU A CA 1
ATOM 492 C C . LEU A 1 67 ? -3.720 10.858 -1.140 1.00 86.75 67 LEU A C 1
ATOM 494 O O . LEU A 1 67 ? -4.463 11.756 -0.748 1.00 86.75 67 LEU A O 1
ATOM 498 N N . GLN A 1 68 ? -2.702 11.070 -1.977 1.00 73.31 68 GLN A N 1
ATOM 499 C CA . GLN A 1 68 ? -2.435 12.343 -2.660 1.00 73.31 68 GLN A CA 1
ATOM 500 C C . GLN A 1 68 ? -3.212 12.416 -3.969 1.00 73.31 68 GLN A C 1
ATOM 502 O O . GLN A 1 68 ? -3.703 13.524 -4.271 1.00 73.31 68 GLN A O 1
#

InterPro domains:
  IPR001845 HTH ArsR-type DNA-binding domain [PF01022] (29-67)
  IPR001845 HTH ArsR-type DNA-binding domain [PS50987] (10-68)
  IPR011991 ArsR-like helix-turn-helix domain [cd00090] (29-66)
  IPR036388 Winged helix-like DNA-binding domain superfamily [G3DSA:1.10.10.10] (10-68)
  IPR036390 Winged helix DNA-binding domain superfamily [SSF46785] (10-67)
  IPR052543 HTH-type Metal-responsive Transcriptional Regulator [PTHR39168] (15-67)

Radius of gyration: 16.65 Å; Cα contacts (8 Å, |Δi|>4): 43; chains: 1; bounding box: 28×39×38 Å

Secondary structure (DSSP, 8-state):
--HHHHHHHHHHHHHHHHHHHHHHHSSHHHHHHHHHHTT-----HHHHHHHHTS-HHHHHHHHHHHT-

Mean predicted aligned error: 7.05 Å

Sequence (68 aa):
MNNYKTKTEYEHTLESAIAAVGAAIADISRVKILCALMDGRAWTATELSIAADISASTTSSHLSKLLQ